Protein AF-A0A4Q4PX21-F1 (afdb_monomer_lite)

Sequence (125 aa):
MCSLSRMRTIAKAIRGCIEHFEETKNQYVFIASFHMTQRDMLAAIEKLDGQKWTVEHTTSQDLQIRGHTRCIKGDWMGIADLSMATALGKWGLVDWRNKDLFSEKLGLPKDSFEDAVNSVMEESE

Structure (mmCIF, N/CA/C/O backbone):
data_AF-A0A4Q4PX21-F1
#
_entry.id   AF-A0A4Q4PX21-F1
#
loop_
_atom_site.group_PDB
_atom_site.id
_atom_site.type_symbol
_atom_site.label_atom_id
_atom_site.label_alt_id
_atom_site.label_comp_id
_atom_site.label_asym_id
_atom_site.label_entity_id
_atom_site.label_seq_id
_atom_site.pdbx_PDB_ins_code
_atom_site.Cartn_x
_atom_site.Cartn_y
_atom_site.Cartn_z
_atom_site.occupancy
_atom_site.B_iso_or_equiv
_atom_site.auth_seq_id
_atom_site.auth_comp_id
_atom_site.auth_asym_id
_atom_site.auth_atom_id
_atom_site.pdbx_PDB_model_num
ATOM 1 N N . MET A 1 1 ? -6.783 8.052 1.499 1.00 89.44 1 MET A N 1
ATOM 2 C CA . MET A 1 1 ? -6.719 7.250 0.262 1.00 89.44 1 MET A CA 1
ATOM 3 C C . MET A 1 1 ? -5.451 6.421 0.335 1.00 89.44 1 MET A C 1
ATOM 5 O O . MET A 1 1 ? -4.481 6.914 0.893 1.00 89.44 1 MET A O 1
ATOM 9 N N . CYS A 1 2 ? -5.463 5.192 -0.163 1.00 92.06 2 CYS A N 1
ATOM 10 C CA . CYS A 1 2 ? -4.294 4.331 -0.281 1.00 92.06 2 CYS A CA 1
ATOM 11 C C . CYS A 1 2 ? -4.228 3.728 -1.687 1.00 92.06 2 CYS A C 1
ATOM 13 O O . CYS A 1 2 ? -5.258 3.471 -2.311 1.00 92.06 2 CYS A O 1
ATOM 15 N N . SER A 1 3 ? -3.007 3.522 -2.165 1.00 94.81 3 SER A N 1
ATOM 16 C CA . SER A 1 3 ? -2.677 2.787 -3.377 1.00 94.81 3 SER A CA 1
ATOM 17 C C . SER A 1 3 ? -2.353 1.349 -3.010 1.00 94.81 3 SER A C 1
ATOM 19 O O . SER A 1 3 ? -1.474 1.105 -2.185 1.00 94.81 3 SER A O 1
ATOM 21 N N . LEU A 1 4 ? -3.060 0.399 -3.611 1.00 93.38 4 LEU A N 1
ATOM 22 C CA . LEU A 1 4 ? -2.952 -1.020 -3.279 1.00 93.38 4 LEU A CA 1
ATOM 23 C C . LEU A 1 4 ? -2.679 -1.840 -4.537 1.00 93.38 4 LEU A C 1
ATOM 25 O O . LEU A 1 4 ? -3.167 -1.515 -5.621 1.00 93.38 4 LEU A O 1
ATOM 29 N N . SER A 1 5 ? -1.919 -2.920 -4.382 1.00 93.94 5 SER A N 1
ATOM 30 C CA . SER A 1 5 ? -1.661 -3.907 -5.431 1.00 93.94 5 SER A CA 1
ATOM 31 C C . SER A 1 5 ? -1.635 -5.304 -4.832 1.00 93.94 5 SER A C 1
ATOM 33 O O . SER A 1 5 ? -1.190 -5.493 -3.702 1.00 93.94 5 SER A O 1
ATOM 35 N N . ARG A 1 6 ? -2.082 -6.297 -5.602 1.00 92.94 6 ARG A N 1
ATOM 36 C CA . ARG A 1 6 ? -1.998 -7.705 -5.197 1.00 92.94 6 ARG A CA 1
ATOM 37 C C . ARG A 1 6 ? -0.564 -8.215 -5.315 1.00 92.94 6 ARG A C 1
ATOM 39 O O . ARG A 1 6 ? 0.170 -7.796 -6.211 1.00 92.94 6 ARG A O 1
ATOM 46 N N . MET A 1 7 ? -0.203 -9.213 -4.510 1.00 92.75 7 MET A N 1
ATOM 47 C CA . MET A 1 7 ? 1.123 -9.851 -4.575 1.00 92.75 7 MET A CA 1
ATOM 48 C C . MET A 1 7 ? 1.458 -10.386 -5.974 1.00 92.75 7 MET A C 1
ATOM 50 O O . MET A 1 7 ? 2.562 -10.179 -6.474 1.00 92.75 7 MET A O 1
ATOM 54 N N . ARG A 1 8 ? 0.485 -10.991 -6.666 1.00 92.25 8 ARG A N 1
ATOM 55 C CA . ARG A 1 8 ? 0.674 -11.455 -8.051 1.00 92.25 8 ARG A CA 1
ATOM 56 C C . ARG A 1 8 ? 0.929 -10.318 -9.046 1.00 92.25 8 ARG A C 1
ATOM 58 O O . ARG A 1 8 ? 1.665 -10.509 -10.010 1.00 92.25 8 ARG A O 1
ATOM 65 N N . THR A 1 9 ? 0.354 -9.141 -8.814 1.00 94.31 9 THR A N 1
ATOM 66 C CA . THR A 1 9 ? 0.579 -7.952 -9.649 1.00 94.31 9 THR A CA 1
ATOM 67 C C . THR A 1 9 ? 1.965 -7.370 -9.393 1.00 94.31 9 THR A C 1
ATOM 69 O O . THR A 1 9 ? 2.653 -7.017 -10.345 1.00 94.31 9 THR A O 1
ATOM 72 N N . ILE A 1 10 ? 2.429 -7.376 -8.138 1.00 95.81 10 ILE A N 1
ATOM 73 C CA . ILE A 1 10 ? 3.809 -7.010 -7.782 1.00 95.81 10 ILE A CA 1
ATOM 74 C C . ILE A 1 10 ? 4.809 -7.949 -8.472 1.00 95.81 10 ILE A C 1
ATOM 76 O O . ILE A 1 10 ? 5.760 -7.480 -9.088 1.00 95.81 10 ILE A O 1
ATOM 80 N N . ALA A 1 11 ? 4.572 -9.265 -8.450 1.00 95.94 11 ALA A N 1
ATOM 81 C CA . ALA A 1 11 ? 5.440 -10.228 -9.132 1.00 95.94 11 ALA A CA 1
ATOM 82 C C . ALA A 1 11 ? 5.521 -9.975 -10.651 1.00 95.94 11 ALA A C 1
ATOM 84 O O . ALA A 1 11 ? 6.607 -9.993 -11.231 1.00 95.94 11 ALA A O 1
ATOM 85 N N . LYS A 1 12 ? 4.382 -9.678 -11.294 1.00 96.69 12 LYS A N 1
ATOM 86 C CA . LYS A 1 12 ? 4.340 -9.288 -12.713 1.00 96.69 12 LYS A CA 1
ATOM 87 C C . LYS A 1 12 ? 5.089 -7.983 -12.976 1.00 96.69 12 LYS A C 1
ATOM 89 O O . LYS A 1 12 ? 5.781 -7.901 -13.980 1.00 96.69 12 LYS A O 1
ATOM 94 N N . ALA A 1 13 ? 4.993 -7.004 -12.079 1.00 97.12 13 ALA A N 1
ATOM 95 C CA . ALA A 1 13 ? 5.730 -5.750 -12.196 1.00 97.12 13 ALA A CA 1
ATOM 96 C C . ALA A 1 13 ? 7.239 -5.955 -12.100 1.00 97.12 13 ALA A C 1
ATOM 98 O O . ALA A 1 13 ? 7.965 -5.411 -12.920 1.00 97.12 13 ALA A O 1
ATOM 99 N N . ILE A 1 14 ? 7.710 -6.789 -11.168 1.00 97.25 14 ILE A N 1
ATOM 100 C CA . ILE A 1 14 ? 9.136 -7.127 -11.058 1.00 97.25 14 ILE A CA 1
ATOM 101 C C . ILE A 1 14 ? 9.635 -7.764 -12.359 1.00 97.25 14 ILE A C 1
ATOM 103 O O . ILE A 1 14 ? 10.666 -7.347 -12.881 1.00 97.25 14 ILE A O 1
ATOM 107 N N . ARG A 1 15 ? 8.889 -8.729 -12.917 1.00 97.25 15 ARG A N 1
ATOM 108 C CA . ARG A 1 15 ? 9.216 -9.312 -14.228 1.00 97.25 15 ARG A CA 1
ATOM 109 C C . ARG A 1 15 ? 9.217 -8.251 -15.332 1.00 97.25 15 ARG A C 1
ATOM 111 O O . ARG A 1 15 ? 10.173 -8.188 -16.093 1.00 97.25 15 ARG A O 1
ATOM 118 N N . GLY A 1 16 ? 8.194 -7.401 -15.376 1.00 96.94 16 GLY A N 1
ATOM 119 C CA . GLY A 1 16 ? 8.089 -6.315 -16.348 1.00 96.94 16 GLY A CA 1
ATOM 120 C C . GLY A 1 16 ? 9.275 -5.353 -16.276 1.00 96.94 16 GLY A C 1
ATOM 121 O O . GLY A 1 16 ? 9.789 -4.957 -17.311 1.00 96.94 16 GLY A O 1
ATOM 122 N N . CYS A 1 17 ? 9.781 -5.024 -15.085 1.00 97.56 17 CYS A N 1
ATOM 123 C CA . CYS A 1 17 ? 10.991 -4.206 -14.955 1.00 97.56 17 CYS A CA 1
ATOM 124 C C . CYS A 1 17 ? 12.228 -4.883 -15.565 1.00 97.56 17 CYS A C 1
ATOM 126 O O . CYS A 1 17 ? 13.096 -4.204 -16.098 1.00 97.56 17 CYS A O 1
ATOM 128 N N . ILE A 1 18 ? 12.324 -6.213 -15.507 1.00 96.88 18 ILE A N 1
ATOM 129 C CA . ILE A 1 18 ? 13.424 -6.950 -16.146 1.00 96.88 18 ILE A CA 1
ATOM 130 C C . ILE A 1 18 ? 13.264 -6.929 -17.676 1.00 96.88 18 ILE A C 1
ATOM 132 O O . ILE A 1 18 ? 14.244 -6.736 -18.389 1.00 96.88 18 ILE A O 1
ATOM 136 N N . GLU A 1 19 ? 12.039 -7.099 -18.179 1.00 96.69 19 GLU A N 1
ATOM 137 C CA . GLU A 1 19 ? 11.716 -7.073 -19.617 1.00 96.69 19 GLU A CA 1
ATOM 138 C C . GLU A 1 19 ? 11.866 -5.663 -20.229 1.00 96.69 19 GLU A C 1
ATOM 140 O O . GLU A 1 19 ? 12.296 -5.529 -21.372 1.00 96.69 19 GLU A O 1
ATOM 145 N N . HIS A 1 20 ? 11.587 -4.622 -19.442 1.00 95.62 20 HIS A N 1
AT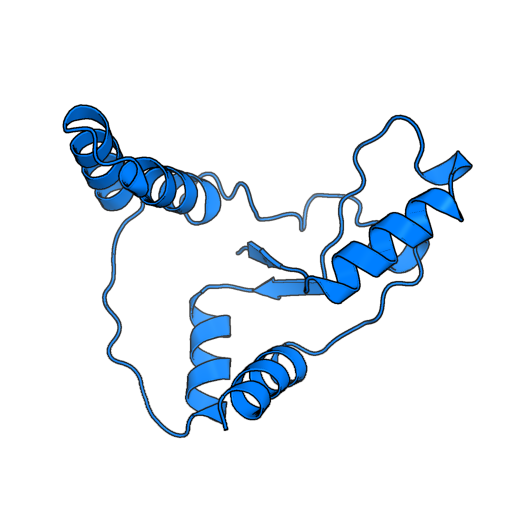OM 146 C CA . HIS A 1 20 ? 11.702 -3.196 -19.775 1.00 95.62 20 HIS A CA 1
ATOM 147 C C . HIS A 1 20 ? 12.846 -2.537 -18.986 1.00 95.62 20 HIS A C 1
ATOM 149 O O . HIS A 1 20 ? 12.673 -1.530 -18.288 1.00 95.62 20 HIS A O 1
ATOM 155 N N . PHE A 1 21 ? 14.024 -3.167 -19.008 1.00 96.44 21 PHE A N 1
ATOM 156 C CA . PHE A 1 21 ? 15.161 -2.757 -18.179 1.00 96.44 21 PHE A CA 1
ATOM 157 C C . PHE A 1 21 ? 15.629 -1.329 -18.477 1.00 96.44 21 PHE A C 1
ATOM 159 O O . PHE A 1 21 ? 15.928 -0.567 -17.558 1.00 96.44 21 PHE A O 1
ATOM 166 N N . GLU A 1 22 ? 15.680 -0.944 -19.751 1.00 97.06 22 GLU A N 1
ATOM 167 C CA . GLU A 1 22 ? 16.149 0.384 -20.148 1.00 97.06 22 GLU A CA 1
ATOM 168 C C . GLU A 1 22 ? 15.224 1.489 -19.628 1.00 97.06 22 GLU A C 1
ATOM 170 O O . GLU A 1 22 ? 15.701 2.529 -19.173 1.00 97.06 22 GLU A O 1
ATOM 175 N N . GLU A 1 23 ? 13.916 1.238 -19.613 1.00 94.44 23 GLU A N 1
ATOM 176 C CA . GLU A 1 23 ? 12.899 2.168 -19.137 1.00 94.44 23 GLU A CA 1
ATOM 177 C C . GLU A 1 23 ? 12.786 2.217 -17.611 1.00 94.44 23 GLU A C 1
ATOM 179 O O . GLU A 1 23 ? 12.232 3.182 -17.084 1.00 94.44 23 GLU A O 1
ATOM 184 N N . THR A 1 24 ? 13.281 1.202 -16.893 1.00 97.00 24 THR A N 1
ATOM 185 C CA . THR A 1 24 ? 13.071 1.053 -15.440 1.00 97.00 24 THR A CA 1
ATOM 186 C C . THR A 1 24 ? 14.344 1.086 -14.597 1.00 97.00 24 THR A C 1
ATOM 188 O O . THR A 1 24 ? 14.258 1.233 -13.375 1.00 97.00 24 THR A O 1
ATOM 191 N N . LYS A 1 25 ? 15.537 1.003 -15.196 1.00 96.88 25 LYS A N 1
ATOM 192 C CA . LYS A 1 25 ? 16.802 1.046 -14.448 1.00 96.88 25 LYS A CA 1
ATOM 193 C C . LYS A 1 25 ? 16.992 2.370 -13.701 1.00 96.88 25 LYS A C 1
ATOM 195 O O . LYS A 1 25 ? 16.638 3.440 -14.194 1.00 96.88 25 LYS A O 1
ATOM 200 N N . ASN A 1 26 ? 17.621 2.288 -12.526 1.00 97.00 26 ASN A N 1
ATOM 201 C CA . ASN A 1 26 ? 18.096 3.424 -11.721 1.00 97.00 26 ASN A CA 1
ATOM 202 C C . ASN A 1 26 ? 17.026 4.463 -11.334 1.00 97.00 26 ASN A C 1
ATOM 204 O O . ASN A 1 26 ? 17.339 5.643 -11.175 1.00 97.00 26 ASN A O 1
ATOM 208 N N . GLN A 1 27 ? 15.774 4.040 -11.159 1.00 96.06 27 GLN A N 1
ATOM 209 C CA . GLN A 1 27 ? 14.688 4.926 -10.744 1.00 96.06 27 GLN A CA 1
ATOM 210 C C . GLN A 1 27 ? 13.662 4.204 -9.868 1.00 96.06 27 GLN A C 1
ATOM 212 O O . GLN A 1 27 ? 13.645 2.977 -9.769 1.00 96.06 27 GLN A O 1
ATOM 217 N N . TYR A 1 28 ? 12.783 4.978 -9.237 1.00 96.12 28 TYR A N 1
ATOM 218 C CA . TYR A 1 28 ? 11.643 4.427 -8.516 1.00 96.12 28 TYR A CA 1
ATOM 219 C C . TYR A 1 28 ? 10.534 4.037 -9.487 1.00 96.12 28 TYR A C 1
ATOM 221 O O . TYR A 1 28 ? 10.038 4.874 -10.239 1.00 96.12 28 TYR A O 1
ATOM 229 N N . VAL A 1 29 ? 10.103 2.782 -9.407 1.00 96.50 29 VAL A N 1
ATOM 230 C CA . VAL A 1 29 ? 8.964 2.264 -10.165 1.00 96.50 29 VAL A CA 1
ATOM 231 C C . VAL A 1 29 ? 7.758 2.204 -9.235 1.00 96.50 29 VAL A C 1
ATOM 233 O O . VAL A 1 29 ? 7.697 1.372 -8.331 1.00 96.50 29 VAL A O 1
ATOM 236 N N . PHE A 1 30 ? 6.798 3.104 -9.444 1.00 96.75 30 PHE A N 1
ATOM 237 C CA . PHE A 1 30 ? 5.538 3.105 -8.703 1.00 96.75 30 PHE A CA 1
ATOM 238 C C . PHE A 1 30 ? 4.481 2.325 -9.476 1.00 96.75 30 PHE A C 1
ATOM 240 O O . PHE A 1 30 ? 4.280 2.548 -10.668 1.00 96.75 30 PHE A O 1
ATOM 247 N N . ILE A 1 31 ? 3.774 1.433 -8.787 1.00 96.19 31 ILE A N 1
ATOM 248 C CA . ILE A 1 31 ? 2.650 0.680 -9.346 1.00 96.19 31 ILE A CA 1
ATOM 249 C C . ILE A 1 31 ? 1.464 0.766 -8.397 1.00 96.19 31 ILE A C 1
ATOM 251 O O . ILE A 1 31 ? 1.621 0.766 -7.180 1.00 96.19 31 ILE A O 1
ATOM 255 N N . ALA A 1 32 ? 0.262 0.795 -8.941 1.00 95.25 32 ALA A N 1
ATOM 256 C CA . ALA A 1 32 ? -0.956 0.626 -8.166 1.00 95.25 32 ALA A CA 1
ATOM 257 C C . ALA A 1 32 ? -1.979 -0.108 -9.028 1.00 95.25 32 ALA A C 1
ATOM 259 O O . ALA A 1 32 ? -2.045 0.123 -10.237 1.00 95.25 32 ALA A O 1
ATOM 260 N N . SER A 1 33 ? -2.746 -0.999 -8.403 1.00 93.00 33 SER A N 1
ATOM 261 C CA . SER A 1 33 ? -3.924 -1.630 -9.013 1.00 93.00 33 SER A CA 1
ATOM 262 C C . SER A 1 33 ? -5.191 -0.862 -8.642 1.00 93.00 33 SER A C 1
ATOM 264 O O . SER A 1 33 ? -6.082 -0.699 -9.466 1.00 93.00 33 SER A O 1
ATOM 266 N N . PHE A 1 34 ? -5.249 -0.346 -7.411 1.00 93.50 34 PHE A N 1
ATOM 267 C CA . PHE A 1 34 ? -6.419 0.340 -6.875 1.00 93.50 34 PHE A CA 1
ATOM 268 C C . PHE A 1 34 ? -6.036 1.600 -6.107 1.00 93.50 34 PHE A C 1
ATOM 270 O O . PHE A 1 34 ? -4.987 1.641 -5.461 1.00 93.50 34 PHE A O 1
ATOM 277 N N . HIS A 1 35 ? -6.942 2.576 -6.096 1.00 93.62 35 HIS A N 1
ATOM 278 C CA . HIS A 1 35 ? -6.896 3.725 -5.198 1.00 93.62 35 HIS A CA 1
ATOM 279 C C . HIS A 1 35 ? -8.202 3.798 -4.409 1.00 93.62 35 HIS A C 1
ATOM 281 O O . HIS A 1 35 ? -9.247 4.089 -4.984 1.00 93.62 35 HIS A O 1
ATOM 287 N N . MET A 1 36 ? -8.157 3.533 -3.103 1.00 93.56 36 MET A N 1
ATOM 288 C CA . MET A 1 36 ? -9.369 3.434 -2.276 1.00 93.56 36 MET A CA 1
ATOM 289 C C . MET A 1 36 ? -9.202 4.029 -0.878 1.00 93.56 36 MET A C 1
ATOM 291 O O . MET A 1 36 ? -8.102 4.352 -0.428 1.00 93.56 36 MET A O 1
ATOM 295 N N . THR A 1 37 ? -10.314 4.267 -0.194 1.00 94.00 37 THR A N 1
ATOM 296 C CA . THR A 1 37 ? -10.341 4.553 1.240 1.00 94.00 37 THR A CA 1
ATOM 297 C C . THR A 1 37 ? -10.613 3.276 2.036 1.00 94.00 37 THR A C 1
ATOM 299 O O . THR A 1 37 ? -11.117 2.292 1.503 1.00 94.00 37 THR A O 1
ATOM 302 N N . GLN A 1 38 ? -10.340 3.308 3.345 1.00 93.12 38 GLN A N 1
ATOM 303 C CA . GLN A 1 38 ? -10.718 2.214 4.253 1.00 93.12 38 GLN A CA 1
ATOM 304 C C . GLN A 1 38 ? -12.236 1.950 4.240 1.00 93.12 38 GLN A C 1
ATOM 306 O O . GLN A 1 38 ? -12.662 0.820 4.444 1.00 93.12 38 GLN A O 1
ATOM 311 N N . ARG A 1 39 ? -13.056 2.976 3.963 1.00 94.94 39 ARG A N 1
ATOM 312 C CA . ARG A 1 39 ? -14.517 2.832 3.870 1.00 94.94 39 ARG A CA 1
ATOM 313 C C . ARG A 1 39 ? -14.940 2.114 2.595 1.00 94.94 39 ARG A C 1
ATOM 315 O O . ARG A 1 39 ? -15.830 1.280 2.660 1.00 94.94 39 ARG A O 1
ATOM 322 N N . ASP A 1 40 ? -14.295 2.418 1.469 1.00 94.31 40 ASP A N 1
ATOM 323 C CA . ASP A 1 40 ? -14.576 1.742 0.195 1.00 94.31 40 ASP A CA 1
ATOM 324 C C . ASP A 1 40 ? -14.224 0.252 0.298 1.00 94.31 40 ASP A C 1
ATOM 326 O O . ASP A 1 40 ? -15.000 -0.604 -0.117 1.00 94.31 40 ASP A O 1
ATOM 330 N N . MET A 1 41 ? -13.088 -0.054 0.938 1.00 93.31 41 MET A N 1
ATOM 331 C CA . MET A 1 41 ? -12.671 -1.426 1.232 1.00 93.31 41 MET A CA 1
ATOM 332 C C . MET A 1 41 ? -13.692 -2.158 2.110 1.00 93.31 41 MET A C 1
ATOM 334 O O . MET A 1 41 ? -14.117 -3.256 1.761 1.00 93.31 41 MET A O 1
ATOM 338 N N . LEU A 1 42 ? -14.116 -1.540 3.218 1.00 94.81 42 LEU A N 1
ATOM 339 C CA . LEU A 1 42 ? -15.127 -2.118 4.102 1.00 94.81 42 LEU A CA 1
ATOM 340 C C . LEU A 1 42 ? -16.449 -2.361 3.362 1.00 94.81 42 LEU A C 1
ATOM 342 O O . LEU A 1 42 ? -17.029 -3.430 3.491 1.00 94.81 42 LEU A O 1
ATOM 346 N N . ALA A 1 43 ? -16.904 -1.403 2.552 1.00 94.19 43 ALA A N 1
ATOM 347 C CA . ALA A 1 43 ? -18.152 -1.532 1.808 1.00 94.19 43 ALA A CA 1
ATOM 348 C C . ALA A 1 43 ? -18.128 -2.706 0.814 1.00 94.19 43 ALA A C 1
ATOM 350 O O . ALA A 1 43 ? -19.135 -3.397 0.665 1.00 94.19 43 ALA A O 1
ATOM 351 N N . ALA A 1 44 ? -16.992 -2.946 0.152 1.00 92.44 44 ALA A N 1
A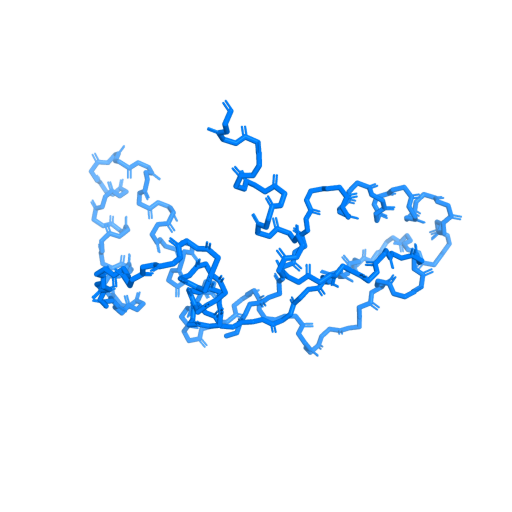TOM 352 C CA . ALA A 1 44 ? -16.824 -4.095 -0.732 1.00 92.44 44 ALA A CA 1
ATOM 353 C C . ALA A 1 44 ? -16.852 -5.424 0.040 1.00 92.44 44 ALA A C 1
ATOM 355 O O . ALA A 1 44 ? -17.514 -6.360 -0.401 1.00 92.44 44 ALA A O 1
ATOM 356 N N . ILE A 1 45 ? -16.202 -5.485 1.207 1.00 92.50 45 ILE A N 1
ATOM 357 C CA . ILE A 1 45 ? -16.211 -6.673 2.072 1.00 92.50 45 ILE A CA 1
ATOM 358 C C . ILE A 1 45 ? -17.629 -6.956 2.582 1.00 92.50 45 ILE A C 1
ATOM 360 O O . ILE A 1 45 ? -18.136 -8.046 2.364 1.00 92.50 45 ILE A O 1
ATOM 364 N N . GLU A 1 46 ? -18.316 -5.972 3.169 1.00 94.44 46 GLU A N 1
ATOM 365 C CA . GLU A 1 46 ? -19.682 -6.140 3.696 1.00 94.44 46 GLU A CA 1
ATOM 366 C C . GLU A 1 46 ? -20.697 -6.539 2.614 1.00 94.44 46 GLU A C 1
ATOM 368 O O . GLU A 1 46 ? -21.668 -7.242 2.888 1.00 94.44 46 GLU A O 1
ATOM 373 N N . LYS A 1 47 ? -20.495 -6.084 1.370 1.00 92.38 47 LYS A N 1
ATOM 374 C CA . LYS A 1 47 ? -21.333 -6.478 0.232 1.00 92.38 47 LYS A CA 1
ATOM 375 C C . LYS A 1 47 ? -21.186 -7.966 -0.090 1.00 92.38 47 LYS A C 1
ATOM 377 O O . LYS A 1 47 ? -22.181 -8.593 -0.438 1.00 92.38 47 LYS A O 1
ATOM 382 N N . LEU A 1 48 ? -19.966 -8.495 -0.020 1.00 90.06 48 LEU A N 1
ATOM 383 C CA . LEU A 1 48 ? -19.665 -9.892 -0.336 1.00 90.06 48 LEU A CA 1
ATOM 384 C C . LEU A 1 48 ? -19.984 -10.824 0.836 1.00 90.06 48 LEU A C 1
ATOM 386 O O . LEU A 1 48 ? -20.543 -11.892 0.628 1.00 90.06 48 LEU A O 1
ATOM 390 N N . ASP A 1 49 ? -19.704 -10.381 2.059 1.00 90.19 49 ASP A N 1
ATOM 391 C CA . ASP A 1 49 ? -19.972 -11.112 3.302 1.00 90.19 49 ASP A CA 1
ATOM 392 C C . ASP A 1 49 ? -21.471 -11.130 3.671 1.00 90.19 49 ASP A C 1
ATOM 394 O O . ASP A 1 49 ? -21.920 -11.906 4.508 1.00 90.19 49 ASP A O 1
ATOM 398 N N . GLY A 1 50 ? -22.283 -10.258 3.062 1.00 93.88 50 GLY A N 1
ATOM 399 C CA . GLY A 1 50 ? -23.733 -10.207 3.282 1.00 93.88 50 GLY A CA 1
ATOM 400 C C . GLY A 1 50 ? -24.153 -9.672 4.657 1.00 93.88 50 GLY A C 1
ATOM 401 O O . GLY A 1 50 ? -25.341 -9.682 4.982 1.00 93.88 50 GLY A O 1
ATOM 402 N N . GLN A 1 51 ? -23.210 -9.166 5.454 1.00 94.94 51 GLN A N 1
ATOM 403 C CA . GLN A 1 51 ? -23.450 -8.614 6.785 1.00 94.94 51 GLN A CA 1
ATOM 404 C C . GLN A 1 51 ? -22.679 -7.312 7.018 1.00 94.94 51 GLN A C 1
ATOM 406 O O . GLN A 1 51 ? -21.708 -6.989 6.334 1.00 94.94 51 GLN A O 1
ATOM 411 N N . LYS A 1 52 ? -23.133 -6.544 8.012 1.00 96.56 52 LYS A N 1
ATOM 412 C CA . LYS A 1 52 ? -22.456 -5.331 8.475 1.00 96.56 52 LYS A CA 1
ATOM 413 C C . LYS A 1 52 ? -21.499 -5.652 9.606 1.00 96.56 52 LYS A C 1
ATOM 415 O O . LYS A 1 52 ? -21.847 -6.400 10.516 1.00 96.56 52 LYS A O 1
ATOM 420 N N . TRP A 1 53 ? -20.320 -5.048 9.561 1.00 96.12 53 TRP A N 1
ATO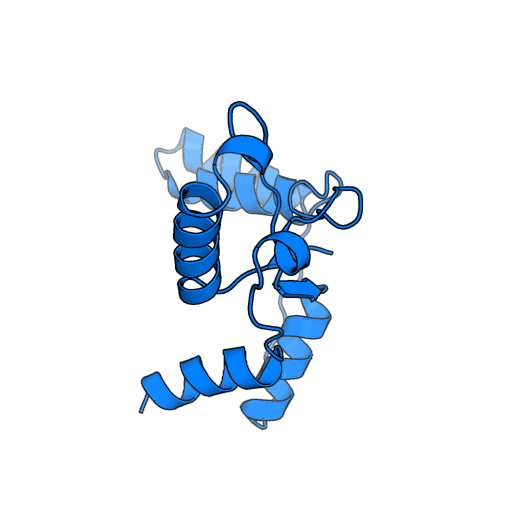M 421 C CA . TRP A 1 53 ? -19.299 -5.232 10.581 1.00 96.12 53 TRP A CA 1
ATOM 422 C C . TRP A 1 53 ? -19.398 -4.114 11.616 1.00 96.12 53 TRP A C 1
ATOM 424 O O . TRP A 1 53 ? -19.718 -2.965 11.304 1.00 96.12 53 TRP A O 1
ATOM 434 N N . THR A 1 54 ? -19.111 -4.432 12.877 1.00 97.44 54 THR A N 1
ATOM 435 C CA . THR A 1 54 ? -18.951 -3.398 13.901 1.00 97.44 54 THR A CA 1
ATOM 436 C C . THR A 1 54 ? -17.685 -2.599 13.607 1.00 97.44 54 THR A C 1
ATOM 438 O O . THR A 1 54 ? -16.597 -3.162 13.511 1.00 97.44 54 THR A O 1
ATOM 441 N N . VAL A 1 55 ? -17.823 -1.280 13.461 1.00 97.12 55 VAL A N 1
ATOM 442 C CA . VAL A 1 55 ? -16.705 -0.386 13.136 1.00 97.12 55 VAL A CA 1
ATOM 443 C C . VAL A 1 55 ? -16.226 0.336 14.387 1.00 97.12 55 VAL A C 1
ATOM 445 O O . VAL A 1 55 ? -16.966 1.118 14.984 1.00 97.12 55 VAL A O 1
ATOM 448 N N . GLU A 1 56 ? -14.957 0.136 14.735 1.00 96.00 56 GLU A N 1
ATOM 449 C CA . GLU A 1 56 ? -14.259 0.945 15.732 1.00 96.00 56 GLU A CA 1
ATOM 450 C C . GLU A 1 56 ? -13.442 2.042 15.047 1.00 96.00 56 GLU A C 1
ATOM 452 O O . GLU A 1 56 ? -12.619 1.793 14.163 1.00 96.00 56 GLU A O 1
ATOM 457 N N . HIS A 1 57 ? -13.662 3.288 15.462 1.00 95.19 57 HIS A N 1
ATOM 458 C CA . HIS A 1 57 ? -12.925 4.430 14.939 1.00 95.19 57 HIS A CA 1
ATOM 459 C C . HIS A 1 57 ? -11.722 4.761 15.826 1.00 95.19 57 HIS A C 1
ATOM 461 O O . HIS A 1 57 ? -11.835 4.836 17.044 1.00 95.19 57 HIS A O 1
ATOM 467 N N . THR A 1 58 ? -10.580 5.033 15.195 1.00 95.12 58 THR A N 1
ATOM 468 C CA . THR A 1 58 ? -9.355 5.512 15.853 1.00 95.12 58 THR A CA 1
ATOM 469 C C . THR A 1 58 ? -8.788 6.707 15.097 1.00 95.12 58 THR A C 1
ATOM 471 O O . THR A 1 58 ? -9.049 6.881 13.902 1.00 95.12 58 THR A O 1
ATOM 474 N N . THR A 1 59 ? -7.974 7.523 15.766 1.00 96.12 59 THR A N 1
ATOM 475 C CA . THR A 1 59 ? -7.227 8.602 15.110 1.00 96.12 59 THR A CA 1
ATOM 476 C C . THR A 1 59 ? -5.773 8.210 14.850 1.00 96.12 59 THR A C 1
ATOM 478 O O . THR A 1 59 ? -5.220 7.317 15.495 1.00 96.12 59 THR A O 1
ATOM 481 N N . SER A 1 60 ? -5.113 8.904 13.916 1.00 95.62 60 SER A N 1
ATOM 482 C CA . SER A 1 60 ? -3.666 8.747 13.705 1.00 95.62 60 SER A CA 1
ATOM 483 C C . SER A 1 60 ? -2.847 9.112 14.949 1.00 95.62 60 SER A C 1
ATOM 485 O O . SER A 1 60 ? -1.767 8.572 15.149 1.00 95.62 60 SER A O 1
ATOM 487 N N . GLN A 1 61 ? -3.357 10.011 15.790 1.00 97.00 61 GLN A N 1
ATOM 488 C CA . GLN A 1 61 ? -2.723 10.442 17.030 1.00 97.00 61 GLN A CA 1
ATOM 489 C C . GLN A 1 61 ? -2.794 9.337 18.086 1.00 97.00 61 GLN A C 1
ATOM 491 O O . GLN A 1 61 ? -1.781 9.037 18.713 1.00 97.00 61 GLN A O 1
ATOM 496 N N . ASP A 1 62 ? -3.942 8.671 18.215 1.00 97.44 62 ASP A N 1
ATOM 497 C CA . ASP A 1 62 ? -4.093 7.529 19.124 1.00 97.44 62 ASP A CA 1
ATOM 498 C C . ASP A 1 62 ? -3.164 6.381 18.719 1.00 97.44 62 ASP A C 1
ATOM 500 O O . ASP A 1 62 ? -2.486 5.800 19.565 1.00 97.44 62 ASP A O 1
ATOM 504 N N . LEU A 1 63 ? -3.060 6.106 17.412 1.00 97.06 63 LEU A N 1
ATOM 505 C CA . LEU A 1 63 ? -2.123 5.119 16.872 1.00 97.06 63 LEU A CA 1
ATOM 506 C C . LEU A 1 63 ? -0.659 5.492 17.154 1.00 97.06 63 LEU A C 1
ATOM 508 O O . LEU A 1 63 ? 0.133 4.614 17.489 1.00 97.06 63 LEU A O 1
ATOM 512 N N . GLN A 1 64 ? -0.292 6.777 17.083 1.00 97.00 64 GLN A N 1
ATOM 513 C CA . GLN A 1 64 ? 1.058 7.233 17.438 1.00 97.00 64 GLN A CA 1
ATOM 514 C C . GLN A 1 64 ? 1.369 7.000 18.916 1.00 97.00 64 GLN A C 1
ATOM 516 O O . GLN A 1 64 ? 2.400 6.414 19.246 1.00 97.00 64 GLN A O 1
ATOM 521 N N . ILE A 1 65 ? 0.466 7.422 19.805 1.00 97.88 65 ILE A N 1
ATOM 522 C CA . ILE A 1 65 ? 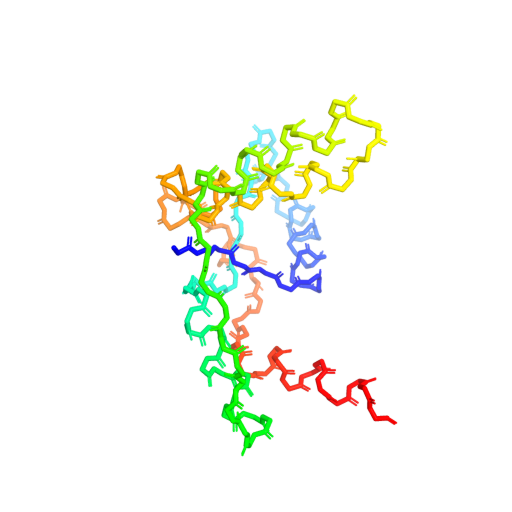0.625 7.260 21.255 1.00 97.88 65 ILE A CA 1
ATOM 523 C C . ILE A 1 65 ? 0.706 5.772 21.613 1.00 97.88 65 ILE A C 1
ATOM 525 O O . ILE A 1 65 ? 1.623 5.356 22.330 1.00 97.88 65 ILE A O 1
ATOM 529 N N . ARG A 1 66 ? -0.213 4.956 21.079 1.00 97.62 66 ARG A N 1
ATOM 530 C CA . ARG A 1 66 ? -0.232 3.500 21.268 1.00 97.62 66 ARG A CA 1
ATOM 531 C C . ARG A 1 66 ? 1.061 2.862 20.772 1.00 97.62 66 ARG A C 1
ATOM 533 O O . ARG A 1 66 ? 1.700 2.134 21.530 1.00 97.62 66 ARG A O 1
ATOM 540 N N . GLY A 1 67 ? 1.478 3.182 19.550 1.00 98.00 67 GLY A N 1
ATOM 541 C CA . GLY A 1 67 ? 2.678 2.629 18.933 1.00 98.00 67 GLY A CA 1
ATOM 542 C C . GLY A 1 67 ? 3.949 2.938 19.720 1.00 98.00 67 GLY A C 1
ATOM 543 O O . GLY A 1 67 ? 4.684 2.021 20.082 1.00 98.00 67 GLY A O 1
ATOM 544 N N . HIS A 1 68 ? 4.168 4.204 20.088 1.00 98.19 68 HIS A N 1
ATOM 545 C CA . HIS A 1 68 ? 5.310 4.589 20.924 1.00 98.19 68 HIS A CA 1
ATOM 546 C C . HIS A 1 68 ? 5.295 3.893 22.289 1.00 98.19 68 HIS A C 1
ATOM 548 O O . HIS A 1 68 ? 6.324 3.378 22.727 1.00 98.19 68 HIS A O 1
ATOM 554 N N . THR A 1 69 ? 4.131 3.830 22.943 1.00 98.31 69 THR A N 1
ATOM 555 C CA . THR A 1 69 ? 3.985 3.183 24.256 1.00 98.31 69 THR A CA 1
ATOM 556 C C . THR A 1 69 ? 4.348 1.701 24.199 1.00 98.31 69 THR A C 1
ATOM 558 O O . THR A 1 69 ? 5.028 1.200 25.094 1.00 98.31 69 THR A O 1
ATOM 561 N N . ARG A 1 70 ? 3.910 0.996 23.151 1.00 98.25 70 ARG A N 1
ATOM 562 C CA . ARG A 1 70 ? 4.217 -0.425 22.937 1.00 98.25 70 ARG A CA 1
ATOM 563 C C . ARG A 1 70 ? 5.706 -0.642 22.685 1.00 98.25 70 ARG A C 1
ATOM 565 O O . ARG A 1 70 ? 6.317 -1.444 23.388 1.00 98.25 70 ARG A O 1
ATOM 572 N N . CYS A 1 71 ? 6.311 0.148 21.796 1.00 98.12 71 CYS A N 1
ATOM 573 C CA . CYS A 1 71 ? 7.740 0.051 21.492 1.00 98.12 71 CYS A CA 1
ATOM 574 C C . CYS A 1 71 ? 8.623 0.276 22.731 1.00 98.12 71 CYS A C 1
ATOM 576 O O . CYS A 1 71 ? 9.556 -0.488 22.959 1.00 98.12 71 CYS A O 1
ATOM 578 N N . ILE A 1 72 ? 8.312 1.273 23.572 1.00 97.94 72 ILE A N 1
ATOM 579 C CA . ILE A 1 72 ? 9.058 1.540 24.822 1.00 97.94 72 ILE A CA 1
ATOM 580 C C . ILE A 1 72 ? 8.998 0.343 25.782 1.00 97.94 72 ILE A C 1
ATOM 582 O O . ILE A 1 72 ? 9.949 0.084 26.515 1.00 97.94 72 ILE A O 1
ATOM 586 N N . LYS A 1 73 ? 7.894 -0.409 25.766 1.00 98.00 73 LYS A N 1
ATOM 587 C CA . LYS A 1 73 ? 7.695 -1.613 26.583 1.00 98.00 73 LYS A CA 1
ATOM 588 C C . LYS A 1 73 ? 8.279 -2.886 25.954 1.00 98.00 73 LYS A C 1
ATOM 590 O O . LYS A 1 73 ? 8.100 -3.961 26.516 1.00 98.00 73 LYS A O 1
ATOM 595 N N . GLY A 1 74 ? 8.952 -2.783 24.805 1.00 97.69 74 GLY A N 1
ATOM 596 C CA . GLY A 1 74 ? 9.502 -3.926 24.072 1.00 97.69 74 GLY A CA 1
ATOM 597 C C . GLY A 1 74 ? 8.479 -4.698 23.230 1.00 97.69 74 GLY A C 1
ATOM 598 O O . GLY A 1 74 ? 8.822 -5.738 22.672 1.00 97.69 74 GLY A O 1
ATOM 599 N N . ASP A 1 75 ? 7.243 -4.205 23.104 1.00 98.06 75 ASP A N 1
ATOM 600 C CA . ASP A 1 75 ? 6.252 -4.756 22.180 1.00 98.06 75 ASP A CA 1
ATOM 601 C C . ASP A 1 75 ? 6.416 -4.121 20.790 1.00 98.06 75 ASP A C 1
ATOM 603 O O . ASP A 1 75 ? 5.939 -3.017 20.506 1.00 98.06 75 ASP A O 1
ATOM 607 N N . TRP A 1 76 ? 7.095 -4.846 19.901 1.00 94.81 76 TRP A N 1
ATOM 608 C CA . TRP A 1 76 ? 7.424 -4.385 18.551 1.00 94.81 76 TRP A CA 1
ATOM 609 C C . TRP A 1 76 ? 6.233 -4.297 17.599 1.00 94.81 76 TRP A C 1
ATOM 611 O O . TRP A 1 76 ? 6.347 -3.679 16.541 1.00 94.81 76 TRP A O 1
ATOM 621 N N . MET A 1 77 ? 5.062 -4.811 17.978 1.00 96.44 77 MET A N 1
ATOM 622 C CA . MET A 1 77 ? 3.832 -4.539 17.232 1.00 96.44 77 MET A CA 1
ATOM 623 C C . MET A 1 77 ? 3.422 -3.059 17.311 1.00 96.44 77 MET A C 1
ATOM 625 O O . MET A 1 77 ? 2.617 -2.604 16.500 1.00 96.44 77 MET A O 1
ATOM 629 N N . GLY A 1 78 ? 4.030 -2.270 18.207 1.00 97.75 78 GLY A N 1
ATOM 630 C CA . GLY A 1 78 ? 3.949 -0.811 18.164 1.00 97.75 78 GLY A CA 1
ATOM 631 C C . GLY A 1 78 ? 4.445 -0.199 16.848 1.00 97.75 78 GLY A C 1
ATOM 632 O O . GLY A 1 78 ? 3.954 0.855 16.448 1.00 97.75 78 GLY A O 1
ATOM 633 N N . ILE A 1 79 ? 5.343 -0.872 16.117 1.00 97.38 79 ILE A N 1
ATOM 634 C CA . ILE A 1 79 ? 5.786 -0.429 14.785 1.00 97.38 79 ILE A CA 1
ATOM 635 C C . ILE A 1 79 ? 4.612 -0.438 13.799 1.00 97.38 79 ILE A C 1
ATOM 637 O O . ILE A 1 79 ? 4.453 0.523 13.051 1.00 97.38 79 ILE A O 1
ATOM 641 N N . ALA A 1 80 ? 3.752 -1.461 13.833 1.00 96.31 80 ALA A N 1
ATOM 642 C CA . ALA A 1 80 ? 2.585 -1.535 12.955 1.00 96.31 80 ALA A CA 1
ATOM 643 C C . ALA A 1 80 ? 1.615 -0.367 13.202 1.00 96.31 80 ALA A C 1
ATOM 645 O O . ALA A 1 80 ? 1.106 0.230 12.253 1.00 96.31 80 ALA A O 1
ATOM 646 N N . ASP A 1 81 ? 1.420 0.017 14.467 1.00 97.25 81 ASP A N 1
ATOM 647 C CA . ASP A 1 81 ? 0.599 1.174 14.839 1.00 97.25 81 ASP A CA 1
ATOM 648 C C .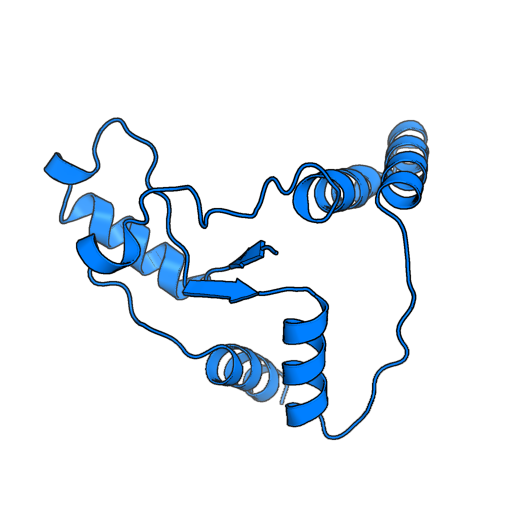 ASP A 1 81 ? 1.164 2.483 14.267 1.00 97.25 81 ASP A C 1
ATOM 650 O O . ASP A 1 81 ? 0.433 3.271 13.660 1.00 97.25 81 ASP A O 1
ATOM 654 N N . LEU A 1 82 ? 2.478 2.687 14.388 1.00 97.00 82 LEU A N 1
ATOM 655 C CA . LEU A 1 82 ? 3.173 3.853 13.833 1.00 97.00 82 LEU A CA 1
ATOM 656 C C . LEU A 1 82 ? 3.119 3.881 12.296 1.00 97.00 82 LEU A C 1
ATOM 658 O O . LEU A 1 82 ? 2.895 4.938 11.693 1.00 97.00 82 LEU A O 1
ATOM 662 N N . SER A 1 83 ? 3.273 2.725 11.646 1.00 95.88 83 SER A N 1
ATOM 663 C CA . SER A 1 83 ? 3.131 2.595 10.195 1.00 95.88 83 SER A CA 1
ATOM 664 C C . SER A 1 83 ? 1.718 2.958 9.744 1.00 95.88 83 SER A C 1
ATOM 666 O O . SER A 1 83 ? 1.568 3.768 8.834 1.00 95.88 83 SER A O 1
ATOM 668 N N . MET A 1 84 ? 0.674 2.452 10.407 1.00 95.06 84 MET A N 1
ATOM 669 C CA . MET A 1 84 ? -0.712 2.815 10.087 1.00 95.06 84 MET A CA 1
ATOM 670 C C . MET A 1 84 ? -0.980 4.308 10.301 1.00 95.06 84 MET A C 1
ATOM 672 O O . MET A 1 84 ? -1.613 4.945 9.458 1.00 95.06 84 MET A O 1
ATOM 676 N N . ALA A 1 85 ? -0.459 4.891 11.385 1.00 96.00 85 ALA A N 1
ATOM 677 C CA . ALA A 1 85 ? -0.643 6.306 11.685 1.00 96.00 85 ALA A CA 1
ATOM 678 C C . ALA A 1 85 ? -0.079 7.234 10.600 1.00 96.00 85 ALA A C 1
ATOM 680 O O . ALA A 1 85 ? -0.659 8.283 10.317 1.00 96.00 85 ALA A O 1
ATOM 681 N N . THR A 1 86 ? 1.050 6.861 9.999 1.00 94.94 86 THR A N 1
ATOM 682 C CA . THR A 1 86 ? 1.712 7.648 8.947 1.00 94.94 86 THR A CA 1
ATOM 683 C C . THR A 1 86 ? 1.166 7.331 7.554 1.00 94.94 86 THR A C 1
ATOM 685 O O . THR A 1 86 ? 0.926 8.247 6.767 1.00 94.94 86 THR A O 1
ATOM 688 N N . ALA A 1 87 ? 0.897 6.057 7.260 1.00 93.44 87 ALA A N 1
ATOM 689 C CA . ALA A 1 87 ? 0.337 5.614 5.988 1.00 93.44 87 ALA A CA 1
ATOM 690 C C . ALA A 1 87 ? -1.089 6.140 5.775 1.00 93.44 87 ALA A C 1
ATOM 692 O O . ALA A 1 87 ? -1.380 6.750 4.747 1.00 93.44 87 ALA A O 1
ATOM 693 N N . LEU A 1 88 ? -1.974 5.922 6.751 1.00 92.31 88 LEU A N 1
ATOM 694 C CA . LEU A 1 88 ? -3.413 6.182 6.632 1.00 92.31 88 LEU A CA 1
ATOM 695 C C . LEU A 1 88 ? -3.853 7.488 7.309 1.00 92.31 88 LEU A C 1
ATOM 697 O O . LEU A 1 88 ? -5.002 7.902 7.149 1.00 92.31 88 LEU A O 1
ATOM 701 N N . GLY A 1 89 ? -2.959 8.130 8.064 1.00 91.12 89 GLY A N 1
ATOM 702 C CA . GLY A 1 89 ? -3.194 9.434 8.678 1.00 91.12 89 GLY A CA 1
ATOM 703 C C . GLY A 1 89 ? -2.913 10.607 7.739 1.00 91.12 89 GLY A C 1
ATOM 704 O O . GLY A 1 89 ? -2.883 10.479 6.517 1.00 91.12 89 GLY A O 1
ATOM 705 N N . LYS A 1 90 ? -2.680 11.786 8.326 1.00 89.12 90 LYS A N 1
ATOM 706 C CA . LYS A 1 90 ? -2.543 13.057 7.587 1.00 89.12 90 LYS A CA 1
ATOM 707 C C . LYS A 1 90 ? -1.401 13.087 6.567 1.00 89.12 90 LYS A C 1
ATOM 709 O O . LYS A 1 90 ? -1.455 13.885 5.642 1.00 89.12 90 LYS A O 1
ATOM 714 N N . TRP A 1 91 ? -0.366 12.272 6.761 1.00 89.44 91 TRP A N 1
ATOM 715 C CA . TRP A 1 91 ? 0.807 12.263 5.885 1.00 89.44 91 TRP A CA 1
ATOM 716 C C . TRP A 1 91 ? 0.548 11.500 4.585 1.00 89.44 91 TRP A C 1
ATOM 718 O O . TRP A 1 91 ? 1.230 11.757 3.600 1.00 89.44 91 TRP A O 1
ATOM 728 N N . GLY A 1 92 ? -0.437 10.591 4.572 1.00 91.25 92 GLY A N 1
ATOM 729 C CA . GLY A 1 92 ? -0.888 9.909 3.361 1.00 91.25 92 GLY A CA 1
ATOM 730 C C . GLY A 1 92 ? 0.227 9.194 2.601 1.00 91.25 92 GLY A C 1
ATOM 731 O O . GLY A 1 92 ? 0.209 9.189 1.374 1.00 91.25 92 GLY A O 1
ATOM 732 N N . LEU A 1 93 ? 1.212 8.612 3.300 1.00 92.81 93 LEU A N 1
ATOM 733 C CA . LEU A 1 93 ? 2.444 8.098 2.675 1.00 92.81 93 LEU A CA 1
ATOM 734 C C . LEU A 1 93 ? 2.213 6.960 1.664 1.00 92.81 93 LEU A C 1
ATOM 736 O O . LEU A 1 93 ? 3.102 6.636 0.877 1.00 92.81 93 LEU A O 1
ATOM 740 N N . VAL A 1 94 ? 1.023 6.360 1.674 1.00 92.81 94 VAL A N 1
ATOM 741 C CA . VAL A 1 94 ? 0.622 5.298 0.744 1.00 92.81 94 VAL A CA 1
ATOM 742 C C . VAL A 1 94 ? -0.352 5.776 -0.337 1.00 92.81 94 VAL A C 1
ATOM 744 O O . VAL A 1 94 ? -0.934 4.948 -1.026 1.00 92.81 94 VAL A O 1
ATOM 747 N N . ASP A 1 95 ? -0.563 7.084 -0.509 1.00 94.50 95 ASP A N 1
ATOM 748 C CA . ASP A 1 95 ? -1.322 7.639 -1.637 1.00 94.50 95 ASP A CA 1
ATOM 749 C C . ASP A 1 95 ? -0.376 7.990 -2.790 1.00 94.50 95 ASP A C 1
ATOM 751 O O . ASP A 1 95 ? 0.358 8.976 -2.745 1.00 94.50 95 ASP A O 1
ATOM 755 N N . TRP A 1 96 ? -0.379 7.158 -3.830 1.00 94.38 96 TRP A N 1
ATOM 756 C CA . TRP A 1 96 ? 0.521 7.297 -4.983 1.00 94.38 96 TRP A CA 1
ATOM 757 C C . TRP A 1 96 ? -0.156 7.889 -6.218 1.00 94.38 96 TRP A C 1
ATOM 759 O O . TRP A 1 96 ? 0.419 7.848 -7.299 1.00 94.38 96 TRP A O 1
ATOM 769 N N . ARG A 1 97 ? -1.357 8.468 -6.088 1.00 93.31 97 ARG A N 1
ATOM 770 C CA . ARG A 1 97 ? -2.052 9.109 -7.224 1.00 93.31 97 ARG A CA 1
ATOM 771 C C . ARG A 1 97 ? -1.287 10.296 -7.816 1.00 93.31 97 ARG A C 1
ATOM 773 O O . ARG A 1 97 ? -1.562 10.704 -8.935 1.00 93.31 97 ARG A O 1
ATOM 780 N N . ASN A 1 98 ? -0.345 10.862 -7.063 1.00 93.38 98 ASN A N 1
ATOM 781 C CA . ASN A 1 98 ? 0.539 11.937 -7.511 1.00 93.38 98 ASN A CA 1
ATOM 782 C C . ASN A 1 98 ? 1.856 11.438 -8.139 1.00 93.38 98 ASN A C 1
ATOM 784 O O . ASN A 1 98 ? 2.750 12.248 -8.386 1.00 93.38 98 ASN A O 1
ATOM 788 N N . LYS A 1 99 ? 2.020 10.125 -8.331 1.00 94.38 99 LYS A N 1
ATOM 789 C CA . LYS A 1 99 ? 3.197 9.517 -8.961 1.00 94.38 99 LYS A CA 1
ATOM 790 C C . LYS A 1 99 ? 2.889 9.137 -10.404 1.00 94.38 99 LYS A C 1
ATOM 792 O O . LYS A 1 99 ? 1.744 8.851 -10.739 1.00 94.38 99 LYS A O 1
ATOM 797 N N . ASP A 1 100 ? 3.928 9.089 -11.233 1.00 94.12 100 ASP A N 1
ATOM 798 C CA . ASP A 1 100 ? 3.837 8.448 -12.545 1.00 94.12 100 ASP A CA 1
ATOM 799 C C . ASP A 1 100 ? 3.806 6.929 -12.337 1.00 94.12 100 ASP A C 1
ATOM 801 O O . ASP A 1 100 ? 4.785 6.335 -11.874 1.00 94.12 100 ASP A O 1
ATOM 805 N N . LEU A 1 101 ? 2.648 6.315 -12.587 1.00 95.44 101 LEU A N 1
ATOM 806 C CA . LEU A 1 101 ? 2.454 4.886 -12.378 1.00 95.44 101 LEU A CA 1
ATOM 807 C C . LEU A 1 101 ? 2.904 4.108 -13.612 1.00 95.44 101 LEU A C 1
ATOM 809 O O . LEU A 1 101 ? 2.435 4.319 -14.726 1.00 95.44 101 LEU A O 1
ATOM 813 N N . PHE A 1 102 ? 3.760 3.120 -13.388 1.00 96.19 102 PHE A N 1
ATOM 814 C CA . PHE A 1 102 ? 4.298 2.253 -14.431 1.00 96.19 102 PHE A CA 1
ATOM 815 C C . PHE A 1 102 ? 3.346 1.111 -14.802 1.00 96.19 102 PHE A C 1
ATOM 817 O O . PHE A 1 102 ? 3.664 0.330 -15.693 1.00 96.19 102 PHE A O 1
ATOM 824 N N . SER A 1 103 ? 2.176 1.006 -14.158 1.00 92.94 103 SER A N 1
ATOM 825 C CA . SER A 1 103 ? 1.247 -0.113 -14.347 1.00 92.94 103 SER A CA 1
ATOM 826 C C . SER A 1 103 ? 0.906 -0.365 -15.821 1.00 92.94 103 SER A C 1
ATOM 828 O O . SER A 1 103 ? 0.928 -1.512 -16.257 1.00 92.94 103 SER A O 1
ATOM 830 N N . GLU A 1 104 ? 0.643 0.685 -16.605 1.00 91.25 104 GLU A N 1
ATOM 831 C CA . GLU A 1 104 ? 0.342 0.539 -18.037 1.00 91.25 104 GLU A CA 1
ATOM 832 C C . GLU A 1 104 ? 1.598 0.257 -18.870 1.00 91.25 104 GLU A C 1
ATOM 834 O O . GLU A 1 104 ? 1.572 -0.631 -19.719 1.00 91.25 104 GLU A O 1
ATOM 839 N N . LYS A 1 105 ? 2.716 0.941 -18.578 1.00 91.69 105 LYS A N 1
ATOM 840 C CA . LYS A 1 105 ? 4.013 0.733 -19.254 1.00 91.69 105 LYS A CA 1
ATOM 841 C C . LYS A 1 105 ? 4.509 -0.709 -19.116 1.00 91.69 105 LYS A C 1
ATOM 843 O O . LYS A 1 105 ? 5.099 -1.240 -20.044 1.00 91.69 105 LYS A O 1
ATOM 848 N N . LEU A 1 106 ? 4.244 -1.335 -17.970 1.00 95.19 106 LEU A N 1
ATOM 849 C CA . LEU A 1 106 ? 4.626 -2.713 -17.656 1.00 95.19 106 LEU A CA 1
ATOM 850 C C . LEU A 1 106 ? 3.552 -3.746 -18.040 1.00 95.19 106 LEU A C 1
ATOM 852 O O . LEU A 1 106 ? 3.684 -4.918 -17.688 1.00 95.19 106 LEU A O 1
ATOM 856 N N . GLY A 1 107 ? 2.459 -3.331 -18.694 1.00 91.50 107 GLY A N 1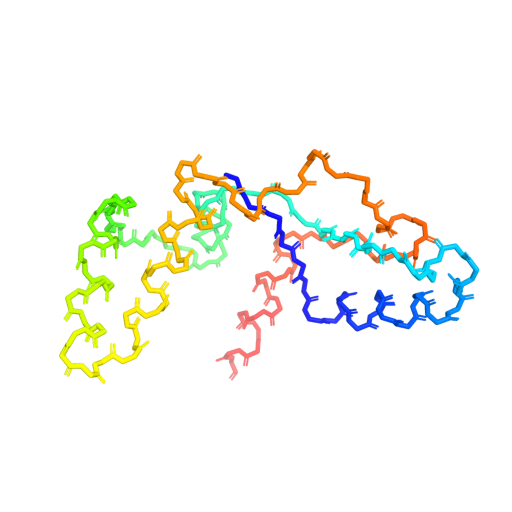
ATOM 857 C CA . GLY A 1 107 ? 1.384 -4.234 -19.116 1.00 91.50 107 GLY A CA 1
ATOM 858 C C . GLY A 1 107 ? 0.699 -4.971 -17.958 1.00 91.50 107 GLY A C 1
ATOM 859 O O . GLY A 1 107 ? 0.304 -6.131 -18.103 1.00 91.50 107 GLY A O 1
ATOM 860 N N . LEU A 1 108 ? 0.590 -4.339 -16.784 1.00 94.38 108 LEU A N 1
ATOM 861 C CA . LEU A 1 108 ? -0.008 -4.969 -15.608 1.00 94.38 108 LEU A CA 1
ATOM 862 C C . LEU A 1 108 ? -1.520 -5.162 -15.788 1.00 94.38 108 LEU A C 1
ATOM 864 O O . LEU A 1 108 ? -2.188 -4.322 -16.396 1.00 94.38 108 LEU A O 1
ATOM 868 N N . PRO A 1 109 ? -2.085 -6.259 -15.245 1.00 88.88 109 PRO A N 1
ATOM 869 C CA . PRO A 1 109 ? -3.514 -6.518 -15.346 1.00 88.88 109 PRO A CA 1
ATOM 870 C C . PRO A 1 109 ? -4.323 -5.433 -14.628 1.00 88.88 109 PRO A C 1
ATOM 872 O O . PRO A 1 109 ? -3.947 -4.974 -13.547 1.00 88.88 109 PRO A O 1
ATOM 875 N N . LYS A 1 110 ? -5.463 -5.065 -15.218 1.00 85.62 110 LYS A N 1
ATOM 876 C CA . LYS A 1 110 ? -6.488 -4.248 -14.563 1.00 85.62 110 LYS A CA 1
ATOM 877 C C . LYS A 1 110 ? -7.429 -5.196 -13.828 1.00 85.62 110 LYS A C 1
ATOM 879 O O . LYS A 1 110 ? -8.301 -5.801 -14.440 1.00 85.62 110 LYS A O 1
ATOM 884 N N . ASP A 1 111 ? -7.182 -5.368 -12.538 1.00 81.44 111 ASP A N 1
ATOM 885 C CA . ASP A 1 111 ? -8.036 -6.165 -11.660 1.00 81.44 111 ASP A CA 1
ATOM 886 C C . ASP A 1 111 ? -9.201 -5.305 -11.148 1.00 81.44 111 ASP A C 1
ATOM 888 O O . ASP A 1 111 ? -9.044 -4.089 -11.011 1.00 81.44 111 ASP A O 1
ATOM 892 N N . SER A 1 112 ? -10.347 -5.915 -10.831 1.00 88.25 112 SER A N 1
ATOM 893 C CA . SER A 1 112 ? -11.351 -5.268 -9.978 1.00 88.25 112 SER A CA 1
ATOM 894 C C . SER A 1 112 ? -11.044 -5.547 -8.505 1.00 88.25 112 SER A C 1
ATOM 896 O O . SER A 1 112 ? -10.371 -6.528 -8.165 1.00 88.25 112 SER A O 1
ATOM 898 N N . PHE A 1 113 ? -11.477 -4.652 -7.615 1.00 89.88 113 PHE A N 1
ATOM 899 C CA . PHE A 1 113 ? -11.252 -4.862 -6.187 1.00 89.88 113 PHE A CA 1
ATOM 900 C C . PHE A 1 113 ? -12.150 -5.980 -5.655 1.00 89.88 113 PHE A C 1
ATOM 902 O O . PHE A 1 113 ? -11.716 -6.781 -4.837 1.00 89.88 113 PHE A O 1
ATOM 909 N N . GLU A 1 114 ? -13.369 -6.080 -6.173 1.00 87.50 114 GLU A N 1
ATOM 910 C CA . GLU A 1 114 ? -14.318 -7.142 -5.867 1.00 87.50 114 GLU A CA 1
ATOM 911 C C . GLU A 1 114 ? -13.751 -8.521 -6.211 1.00 87.50 114 GLU A C 1
ATOM 913 O O . GLU A 1 114 ? -13.810 -9.412 -5.370 1.00 87.50 114 GLU A O 1
ATOM 918 N N . ASP A 1 115 ? -13.111 -8.686 -7.375 1.00 88.06 115 ASP A N 1
ATOM 919 C CA . ASP A 1 115 ? -12.437 -9.946 -7.724 1.00 88.06 115 ASP A CA 1
ATOM 920 C C . ASP A 1 115 ? -11.294 -10.260 -6.751 1.00 88.06 115 ASP A C 1
ATOM 922 O O . ASP A 1 115 ? -11.045 -11.419 -6.420 1.00 88.06 115 ASP A O 1
ATOM 926 N N . ALA A 1 116 ? -10.581 -9.229 -6.282 1.00 89.31 116 ALA A N 1
ATOM 927 C CA . ALA A 1 116 ? -9.522 -9.404 -5.296 1.00 89.31 116 ALA A CA 1
ATOM 928 C C . ALA A 1 116 ? -10.075 -9.890 -3.948 1.00 89.31 116 ALA A C 1
ATOM 930 O O . ALA A 1 116 ? -9.486 -10.792 -3.355 1.00 89.31 116 ALA A O 1
ATOM 931 N N . VAL A 1 117 ? -11.196 -9.330 -3.484 1.00 89.00 117 VAL A N 1
ATOM 932 C CA . VAL A 1 117 ? -11.846 -9.762 -2.239 1.00 89.00 117 VAL A CA 1
ATOM 933 C C . VAL A 1 117 ? -12.438 -11.164 -2.394 1.00 89.00 117 VAL A C 1
ATOM 935 O O . VAL A 1 117 ? -12.162 -12.013 -1.553 1.00 89.00 117 VAL A O 1
ATOM 938 N N . ASN A 1 118 ? -13.148 -11.446 -3.491 1.00 88.50 118 ASN A N 1
ATOM 939 C CA . ASN A 1 118 ? -13.693 -12.777 -3.780 1.00 88.50 118 ASN A CA 1
ATOM 940 C C . ASN A 1 118 ? -12.609 -13.855 -3.745 1.00 88.50 118 ASN A C 1
ATOM 942 O O . ASN A 1 118 ? -12.787 -14.868 -3.080 1.00 88.50 118 ASN A O 1
ATOM 946 N N . SER A 1 119 ? -11.449 -13.598 -4.364 1.00 87.88 119 SER A N 1
ATOM 947 C CA . SER A 1 119 ? -10.351 -14.573 -4.368 1.00 87.88 119 SER A CA 1
ATOM 948 C C . SER A 1 119 ? -9.832 -14.929 -2.973 1.00 87.88 119 SER A C 1
ATOM 950 O O . SER A 1 119 ? -9.328 -16.025 -2.783 1.00 87.88 119 SER A O 1
ATOM 952 N N . VAL A 1 120 ? -9.952 -14.024 -1.996 1.00 86.94 120 VAL A N 1
ATOM 953 C CA . VAL A 1 120 ? -9.549 -14.298 -0.609 1.00 86.94 120 VAL A CA 1
ATOM 954 C C . VAL A 1 120 ? -10.640 -15.077 0.124 1.00 86.94 120 VAL A C 1
ATOM 956 O O . VAL A 1 120 ? -10.318 -15.975 0.890 1.00 86.94 120 VAL A O 1
ATOM 959 N N . MET A 1 121 ? -11.912 -14.751 -0.122 1.00 80.75 121 MET A N 1
ATOM 960 C CA . MET A 1 121 ? -13.049 -15.425 0.517 1.00 80.75 121 MET A CA 1
ATOM 961 C C . MET A 1 121 ? -13.180 -16.885 0.055 1.00 80.75 121 MET A C 1
ATOM 963 O O . MET A 1 121 ? -13.438 -17.758 0.878 1.00 80.75 121 MET A O 1
ATOM 967 N N . GLU A 1 122 ? -12.937 -17.156 -1.230 1.00 82.31 122 GLU A N 1
ATOM 968 C CA . GLU A 1 122 ? -12.933 -18.512 -1.806 1.00 82.31 122 GLU A CA 1
ATOM 969 C C . GLU A 1 122 ? -11.775 -19.383 -1.285 1.00 82.31 122 GLU A C 1
ATOM 971 O O . GLU A 1 122 ? -11.913 -20.596 -1.197 1.00 82.31 122 GLU A O 1
ATOM 976 N N . GLU A 1 123 ? -10.629 -18.790 -0.926 1.00 72.06 123 GLU A N 1
ATOM 977 C CA . GLU A 1 123 ? -9.474 -19.515 -0.362 1.00 72.06 123 GLU A CA 1
ATOM 978 C C . GLU A 1 123 ? -9.670 -19.904 1.120 1.00 72.06 123 GLU A C 1
ATOM 980 O O . GLU A 1 123 ? -8.878 -20.676 1.663 1.00 72.06 123 GLU A O 1
ATOM 985 N N . SER A 1 124 ? -10.694 -19.359 1.787 1.00 59.66 124 SER A N 1
ATOM 986 C CA . SER A 1 124 ? -11.012 -19.627 3.199 1.00 59.66 124 SER A CA 1
ATOM 987 C C . SER A 1 124 ? -12.031 -20.753 3.436 1.00 59.66 124 SER A C 1
ATOM 989 O O . SER A 1 124 ? -12.307 -21.057 4.600 1.00 59.66 124 SER A O 1
ATOM 991 N N . GLU A 1 125 ? -12.555 -21.372 2.373 1.00 47.78 125 GLU A N 1
ATOM 992 C CA . GLU A 1 125 ? -13.403 -22.581 2.410 1.00 47.78 125 GLU A CA 1
ATOM 993 C C . GLU A 1 125 ? -12.587 -23.866 2.184 1.00 47.78 125 GLU A C 1
ATOM 995 O O . GLU A 1 125 ? -12.866 -24.864 2.892 1.00 47.78 125 GLU A O 1
#

InterPro domains:
  IPR051609 NmrA-type/Isoflavone reductase-like domain-containing protein [PTHR47706] (3-123)

Radius of gyration: 17.45 Å; chains: 1; bounding box: 42×36×47 Å

Foldseek 3Di:
DAFDDDPVLVVLVVVLCVVVVVVNPPDDAAAGLDDDAPVVLQVLLCVVVVHHDDDDDDALVRLQVQLVVCVVVVNNCSVVSPVCSCCRHPVVPRDCPVDDHCCVVSVGDNDDVSVVSVVVVVVVD

pLDDT: mean 93.26, std 6.48, range [47.78, 98.31]

Secondary structure (DSSP, 8-state):
-EEE--HHHHHHHHHHHHHTHHHHTTS--B--SEEE-HHHHHHHHHHHHSSPPPPPP--HHHHHHHHHHHHHTT-TTHHHHHHHHHHTSTT-TT--TTS-BTTTTTT-----HHHHHHHHHHTT-

Organism: NCBI:txid156630